Protein AF-A0AAN9B2D5-F1 (afdb_monomer)

pLDDT: mean 83.14, std 10.03, range [41.44, 96.25]

Solvent-accessible surface area (backbone atoms only — not comparable to full-atom values): 6469 Å² total; per-residue (Å²): 134,84,83,66,82,58,51,88,49,35,77,78,39,75,44,64,46,58,58,95,97,46,78,48,76,37,60,91,73,84,62,96,86,62,86,89,63,66,82,89,83,78,78,87,87,61,87,63,51,71,63,74,67,45,79,48,75,50,60,42,90,91,47,67,88,53,59,50,75,50,69,51,70,74,89,80,35,52,61,45,79,79,40,65,86,44,95,85,44,80,80,84,127

Structure (mmCIF, N/CA/C/O backbone):
data_AF-A0AAN9B2D5-F1
#
_entry.id   AF-A0AAN9B2D5-F1
#
loop_
_atom_site.group_PDB
_atom_site.id
_atom_site.type_symbol
_atom_site.label_atom_id
_atom_site.label_alt_id
_atom_site.label_comp_id
_atom_site.label_asym_id
_atom_site.label_entity_id
_atom_site.label_seq_id
_atom_site.pdbx_PDB_ins_code
_atom_site.Cartn_x
_atom_site.Cartn_y
_atom_site.Cartn_z
_atom_site.occupancy
_atom_site.B_iso_or_equiv
_atom_site.auth_seq_id
_atom_site.auth_comp_id
_atom_site.auth_asym_id
_atom_site.auth_atom_id
_atom_site.pdbx_PDB_model_num
ATOM 1 N N . MET A 1 1 ? 18.833 4.983 2.472 1.00 50.47 1 MET A N 1
ATOM 2 C CA . MET A 1 1 ? 17.694 5.512 3.256 1.00 50.47 1 MET A CA 1
ATOM 3 C C . MET A 1 1 ? 16.545 4.523 3.194 1.00 50.47 1 MET A C 1
ATOM 5 O O . MET A 1 1 ? 16.214 4.084 2.098 1.00 50.47 1 MET A O 1
ATOM 9 N N . LYS A 1 2 ? 15.973 4.160 4.346 1.00 66.75 2 LYS A N 1
ATOM 10 C CA . LYS A 1 2 ? 14.732 3.378 4.445 1.00 66.75 2 LYS A CA 1
ATOM 11 C C . LYS A 1 2 ? 13.567 4.341 4.178 1.00 66.75 2 LYS A C 1
ATOM 13 O O . LYS A 1 2 ? 13.516 5.395 4.807 1.00 66.75 2 LYS A O 1
ATOM 18 N N . TRP A 1 3 ? 12.725 4.055 3.185 1.00 75.06 3 TRP A N 1
ATOM 19 C CA . TRP A 1 3 ? 11.558 4.891 2.884 1.00 75.06 3 TRP A CA 1
ATOM 20 C C . TRP A 1 3 ? 10.520 4.703 3.993 1.00 75.06 3 TRP A C 1
ATOM 22 O O . TRP A 1 3 ? 10.204 3.569 4.345 1.00 75.06 3 TRP A O 1
ATOM 32 N N . CYS A 1 4 ? 10.044 5.809 4.558 1.00 81.50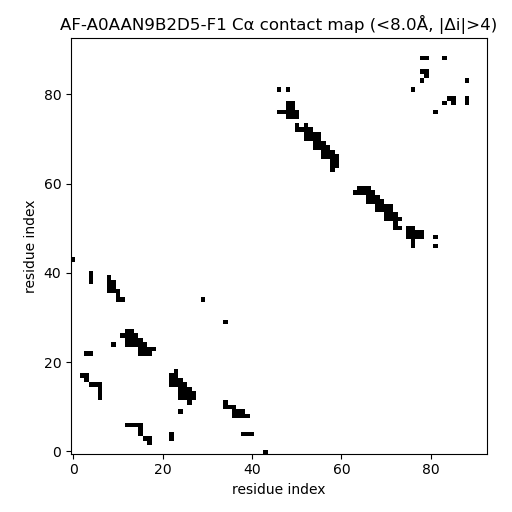 4 CYS A N 1
ATOM 33 C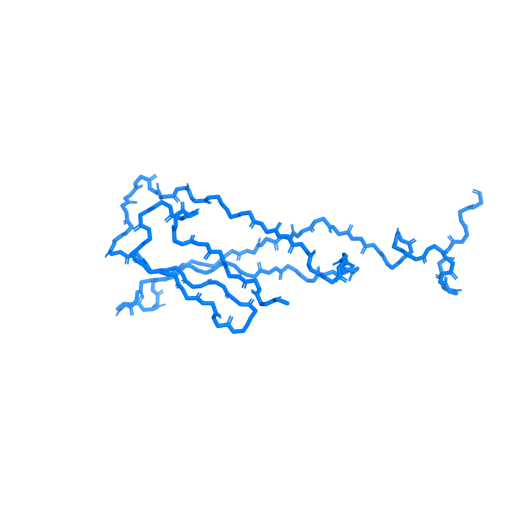 CA . CYS A 1 4 ? 8.949 5.825 5.515 1.00 81.50 4 CYS A CA 1
ATOM 34 C C . CYS A 1 4 ? 8.174 7.136 5.336 1.00 81.50 4 CYS A C 1
ATOM 36 O O . CYS A 1 4 ? 8.764 8.207 5.526 1.00 81.50 4 CYS A O 1
ATOM 38 N N . PRO A 1 5 ? 6.914 7.080 4.888 1.00 80.06 5 PRO A N 1
ATOM 39 C CA . PRO A 1 5 ? 6.105 8.272 4.682 1.00 80.06 5 PRO A CA 1
ATOM 40 C C . PRO A 1 5 ? 5.716 8.902 6.028 1.00 80.06 5 PRO A C 1
ATOM 42 O O . PRO A 1 5 ? 5.690 8.235 7.065 1.00 80.06 5 PRO A O 1
ATOM 45 N N . LYS A 1 6 ? 5.486 10.216 6.042 1.00 82.06 6 LYS A N 1
ATOM 46 C CA . LYS A 1 6 ? 5.175 10.944 7.277 1.00 82.06 6 LYS A CA 1
ATOM 47 C C . LYS A 1 6 ? 3.695 10.784 7.595 1.00 82.06 6 LYS A C 1
ATOM 49 O O . LYS A 1 6 ? 2.877 10.764 6.689 1.00 82.06 6 LYS A O 1
ATOM 54 N N . LYS A 1 7 ? 3.326 10.795 8.880 1.00 83.56 7 LYS A N 1
ATOM 55 C CA . LYS A 1 7 ? 1.912 10.834 9.309 1.00 83.56 7 LYS A CA 1
ATOM 56 C C . LYS A 1 7 ? 1.110 11.942 8.611 1.00 83.56 7 LYS A C 1
ATOM 58 O O . LYS A 1 7 ? -0.024 11.709 8.226 1.00 83.56 7 LYS A O 1
ATOM 63 N N . SER A 1 8 ? 1.714 13.115 8.403 1.00 81.50 8 SER A N 1
ATOM 64 C CA . SER A 1 8 ? 1.083 14.243 7.700 1.00 81.50 8 SER A CA 1
ATOM 65 C C . SER A 1 8 ? 0.684 13.944 6.251 1.00 81.50 8 SER A C 1
ATOM 67 O O . SER A 1 8 ? -0.052 14.727 5.664 1.00 81.50 8 SER A O 1
ATOM 69 N N . ASP A 1 9 ? 1.198 12.861 5.666 1.00 79.94 9 ASP A N 1
ATOM 70 C CA . ASP A 1 9 ? 0.864 12.432 4.309 1.00 79.94 9 ASP A CA 1
ATOM 71 C C . ASP A 1 9 ? -0.435 11.588 4.271 1.00 79.94 9 ASP A C 1
ATOM 73 O O . ASP A 1 9 ? -0.921 11.281 3.185 1.00 79.94 9 ASP A O 1
ATOM 77 N N . PHE A 1 10 ? -1.003 11.221 5.431 1.00 78.94 10 PHE A N 1
ATOM 78 C CA . PHE A 1 10 ? -2.115 10.265 5.565 1.00 78.94 10 PHE A CA 1
ATOM 79 C C . PHE A 1 10 ? -3.267 10.787 6.425 1.00 78.94 10 PHE A C 1
ATOM 81 O O . PHE A 1 10 ? -3.590 10.169 7.438 1.00 78.94 10 PHE A O 1
ATOM 88 N N . GLY A 1 11 ? -3.850 11.925 6.039 1.00 78.62 11 GLY A N 1
ATOM 89 C CA . GLY A 1 11 ? -5.100 12.443 6.612 1.00 78.62 11 GLY A CA 1
ATOM 90 C C . GLY A 1 11 ? -5.217 12.242 8.127 1.00 78.62 11 GLY A C 1
ATOM 91 O O . GLY A 1 11 ? -4.409 12.768 8.901 1.00 78.62 11 GLY A O 1
ATOM 92 N N . ASP A 1 12 ? -6.188 11.414 8.514 1.00 84.12 12 ASP A N 1
ATOM 93 C CA . ASP A 1 12 ? -6.569 11.148 9.904 1.00 84.12 12 ASP A CA 1
ATOM 94 C C . ASP A 1 12 ? -5.841 9.959 10.556 1.00 84.12 12 ASP A C 1
ATOM 96 O O . ASP A 1 12 ? -6.179 9.544 11.669 1.00 84.12 12 ASP A O 1
ATOM 100 N N . ALA A 1 13 ? -4.801 9.410 9.921 1.00 88.12 13 ALA A N 1
ATOM 101 C CA . ALA A 1 13 ? -4.029 8.313 10.494 1.00 88.12 13 ALA A CA 1
ATOM 102 C C . ALA A 1 13 ? -3.460 8.711 11.869 1.00 88.12 13 ALA A C 1
ATOM 104 O O . ALA A 1 13 ? -2.636 9.619 12.017 1.00 88.12 13 ALA A O 1
ATOM 105 N N . ALA A 1 14 ? -3.848 7.985 12.914 1.00 89.31 14 ALA A N 1
ATOM 106 C CA . ALA A 1 14 ? -3.373 8.194 14.274 1.00 89.31 14 ALA A CA 1
ATOM 107 C C . ALA A 1 14 ? -1.862 7.938 14.379 1.00 89.31 14 ALA A C 1
ATOM 109 O O . ALA A 1 14 ? -1.149 8.712 15.031 1.00 89.31 14 ALA A O 1
ATOM 110 N N . ARG A 1 15 ? -1.368 6.899 13.695 1.00 91.44 15 ARG A N 1
ATOM 111 C CA . ARG A 1 15 ? 0.038 6.474 13.702 1.00 91.44 15 ARG A CA 1
ATOM 112 C C . ARG A 1 15 ? 0.436 5.877 12.353 1.00 91.44 15 ARG A C 1
ATOM 114 O O . ARG A 1 15 ? -0.378 5.254 11.682 1.00 91.44 15 ARG A O 1
ATOM 121 N N . VAL A 1 16 ? 1.713 6.027 12.005 1.00 90.56 16 VAL A N 1
ATOM 122 C CA . VAL A 1 16 ? 2.338 5.383 10.845 1.00 90.56 16 VAL A CA 1
ATOM 123 C C . VAL A 1 16 ? 3.565 4.617 11.314 1.00 90.56 16 VAL A C 1
ATOM 125 O O . VAL A 1 16 ? 4.405 5.171 12.024 1.00 90.56 16 VAL A O 1
ATOM 128 N N . GLU A 1 17 ? 3.670 3.357 10.912 1.00 92.25 17 GLU A N 1
ATOM 129 C CA . GLU A 1 17 ? 4.845 2.521 11.138 1.00 92.25 17 GLU A CA 1
ATOM 130 C C . GLU A 1 17 ? 5.388 1.997 9.814 1.00 92.25 17 GLU A C 1
ATOM 132 O O . GLU A 1 17 ? 4.644 1.760 8.867 1.00 92.25 17 GLU A O 1
ATOM 137 N N . CYS A 1 18 ? 6.705 1.813 9.745 1.00 90.06 18 CYS A N 1
ATOM 138 C CA . CYS A 1 18 ? 7.377 1.368 8.527 1.00 90.06 18 CYS A CA 1
ATOM 139 C C . CYS A 1 18 ? 8.266 0.149 8.802 1.00 90.06 18 CYS A C 1
ATOM 141 O O . CYS A 1 18 ? 9.507 0.260 8.792 1.00 90.06 18 CYS A O 1
ATOM 143 N N . PRO A 1 19 ? 7.656 -1.017 9.095 1.00 88.31 19 PRO A N 1
ATOM 144 C CA . PRO A 1 19 ? 8.387 -2.274 9.090 1.00 88.31 19 PRO A CA 1
ATOM 145 C C . PRO A 1 19 ? 8.990 -2.519 7.698 1.00 88.31 19 PRO A C 1
ATOM 147 O O . PRO A 1 19 ? 8.650 -1.859 6.717 1.00 88.31 19 PRO A O 1
ATOM 150 N N . GLU A 1 20 ? 9.998 -3.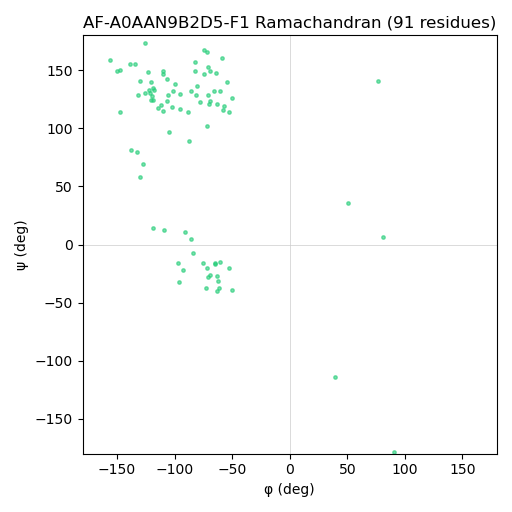384 7.610 1.00 83.06 20 GLU A N 1
ATOM 151 C CA . GLU A 1 20 ? 10.801 -3.525 6.390 1.00 83.06 20 GLU A CA 1
ATOM 152 C C . GLU A 1 20 ? 9.957 -3.770 5.130 1.00 83.06 20 GLU A C 1
ATOM 154 O O . GLU A 1 20 ? 9.317 -4.803 4.980 1.00 83.06 20 GLU A O 1
ATOM 159 N N . GLY A 1 21 ? 9.982 -2.797 4.212 1.00 79.69 21 GLY A N 1
ATOM 160 C CA . GLY A 1 21 ? 9.289 -2.879 2.925 1.00 79.69 21 GLY A CA 1
ATOM 161 C C . GLY A 1 21 ? 7.794 -2.557 2.963 1.00 79.69 21 GLY A C 1
ATOM 162 O O . GLY A 1 21 ? 7.140 -2.710 1.936 1.00 79.69 21 GLY A O 1
ATOM 163 N N . GLN A 1 22 ? 7.252 -2.103 4.095 1.00 87.69 22 GLN A N 1
ATOM 164 C CA . GLN A 1 22 ? 5.823 -1.834 4.264 1.00 87.69 22 GLN A CA 1
ATOM 165 C C . GLN A 1 22 ? 5.585 -0.485 4.949 1.00 87.69 22 GLN A C 1
ATOM 167 O O . GLN A 1 22 ? 6.438 0.016 5.681 1.00 87.69 22 GLN A O 1
ATOM 172 N N . ALA A 1 23 ? 4.408 0.090 4.716 1.00 88.62 23 ALA A N 1
ATOM 173 C CA . ALA A 1 23 ? 3.867 1.190 5.502 1.00 88.62 23 ALA A CA 1
ATOM 174 C C . ALA A 1 23 ? 2.552 0.714 6.131 1.00 88.62 23 ALA A C 1
ATOM 176 O O . ALA A 1 23 ? 1.669 0.241 5.419 1.00 88.62 23 ALA A O 1
ATOM 177 N N . VAL A 1 24 ? 2.446 0.812 7.453 1.00 91.88 24 VAL A N 1
ATOM 178 C CA . VAL A 1 24 ? 1.276 0.414 8.238 1.00 91.88 24 VAL A CA 1
ATOM 179 C C . VAL A 1 24 ? 0.649 1.673 8.817 1.00 91.88 24 VAL A C 1
ATOM 181 O O . VAL A 1 24 ? 1.301 2.419 9.551 1.00 91.88 24 VAL A O 1
ATOM 184 N N . LEU A 1 25 ? -0.608 1.915 8.459 1.00 91.00 25 LEU A N 1
ATOM 185 C CA . LEU A 1 25 ? -1.384 3.075 8.882 1.00 91.00 25 LEU A CA 1
ATOM 186 C C . LEU A 1 25 ? -2.399 2.631 9.930 1.00 91.00 25 LEU A C 1
ATOM 188 O O . LEU A 1 25 ? -3.140 1.677 9.710 1.00 91.00 25 LEU A O 1
ATOM 192 N N . TYR A 1 26 ? -2.427 3.322 11.063 1.00 91.88 26 TYR A N 1
ATOM 193 C CA . TYR A 1 26 ? -3.383 3.063 12.131 1.00 91.88 26 TYR A CA 1
ATOM 194 C C . TYR A 1 26 ? -4.420 4.173 12.144 1.00 91.88 26 TYR A C 1
ATOM 196 O O . TYR A 1 26 ? -4.060 5.336 12.321 1.00 91.88 26 TYR A O 1
ATOM 204 N N . TYR A 1 27 ? -5.687 3.803 12.023 1.00 90.25 27 TYR A N 1
ATOM 205 C CA . TYR A 1 27 ? -6.832 4.702 12.128 1.00 90.25 27 TYR A CA 1
ATOM 206 C C . TYR A 1 27 ? -7.599 4.394 13.415 1.00 90.25 27 TYR A C 1
ATOM 208 O O . TYR A 1 27 ? -7.624 3.246 13.857 1.00 90.25 27 TYR A O 1
ATOM 216 N N . SER A 1 28 ? -8.191 5.412 14.044 1.00 89.31 28 SER A N 1
ATOM 217 C CA . SER A 1 28 ? -9.076 5.204 15.201 1.00 89.31 28 SER A CA 1
ATOM 218 C C . SER A 1 28 ? -10.416 4.597 14.789 1.00 89.31 28 SER A C 1
ATOM 220 O O . SER A 1 28 ? -10.961 3.767 15.509 1.00 89.31 28 SER A O 1
ATOM 222 N N . SER A 1 29 ? -10.924 5.018 13.634 1.00 85.94 29 SER A N 1
ATOM 223 C CA . SER A 1 29 ? -12.128 4.522 12.974 1.00 85.94 29 SER A CA 1
ATOM 224 C C . SER A 1 29 ? -12.027 4.827 11.480 1.00 85.94 29 SER A C 1
ATOM 226 O O . SER A 1 29 ? -11.255 5.700 11.076 1.00 85.94 29 SER A O 1
ATOM 228 N N . LEU A 1 30 ? -12.787 4.096 10.667 1.00 82.75 30 LEU A N 1
ATOM 229 C CA . LEU A 1 30 ? -13.011 4.413 9.261 1.00 82.75 30 LEU A CA 1
ATOM 230 C C . LEU A 1 30 ? -14.493 4.745 9.101 1.00 82.75 30 LEU A C 1
ATOM 232 O O . LEU A 1 30 ? -15.348 3.900 9.369 1.00 82.75 30 LEU A O 1
ATOM 236 N N . ASP A 1 31 ? -14.789 5.976 8.702 1.00 75.31 31 ASP A N 1
ATOM 237 C CA . ASP A 1 31 ? -16.164 6.430 8.515 1.00 75.31 31 ASP A CA 1
ATOM 238 C C . ASP A 1 31 ? -16.687 5.991 7.137 1.00 75.31 31 ASP A C 1
ATOM 240 O O . ASP A 1 31 ? -15.919 5.756 6.199 1.00 75.31 31 ASP A O 1
ATOM 244 N N . SER A 1 32 ? -18.011 5.894 6.983 1.00 69.88 32 SER A N 1
ATOM 245 C CA . SER A 1 32 ? -18.650 5.380 5.758 1.00 69.88 32 SER A CA 1
ATOM 246 C C . SER A 1 32 ? -18.420 6.238 4.509 1.00 69.88 32 SER A C 1
ATOM 248 O O . SER A 1 32 ? -18.662 5.767 3.400 1.00 69.88 32 SER A O 1
ATOM 250 N N . GLU A 1 33 ? -17.984 7.489 4.672 1.00 71.75 33 GLU A N 1
ATOM 251 C CA . GLU A 1 33 ? -17.641 8.382 3.555 1.00 71.75 33 GLU A CA 1
ATOM 252 C C . GLU A 1 33 ? -16.290 8.025 2.909 1.00 71.75 33 GLU A C 1
ATOM 254 O O . GLU A 1 33 ? -16.045 8.396 1.760 1.00 71.75 33 GLU A O 1
ATOM 259 N N . GLY A 1 34 ? -15.465 7.226 3.599 1.00 66.12 34 GLY A N 1
ATOM 260 C CA . GLY A 1 34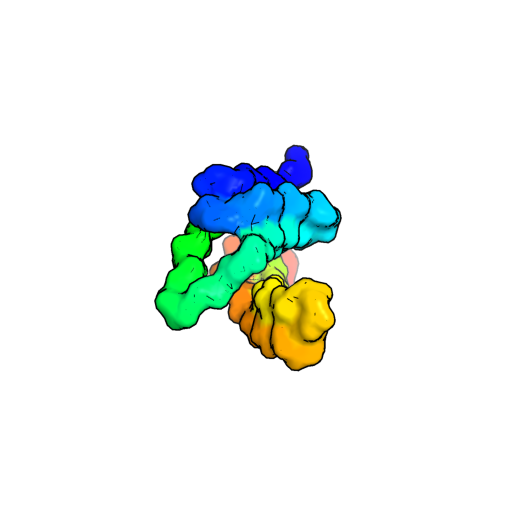 ? -14.143 6.800 3.151 1.00 66.12 34 GLY A CA 1
ATOM 261 C C . GLY A 1 34 ? -13.078 7.891 3.301 1.00 66.12 34 GLY A C 1
ATOM 262 O O . GLY A 1 34 ? -13.317 9.063 3.028 1.00 66.12 34 GLY A O 1
ATOM 263 N N . ASP A 1 35 ? -11.868 7.498 3.707 1.00 74.06 35 ASP A N 1
ATOM 264 C CA . ASP A 1 35 ? -10.702 8.389 3.710 1.00 74.06 35 ASP A CA 1
ATOM 265 C C . ASP A 1 35 ? -9.887 8.197 2.421 1.00 74.06 35 ASP A C 1
ATOM 267 O O . ASP A 1 35 ? -9.537 7.078 2.033 1.00 74.06 35 ASP A O 1
ATOM 271 N N . CYS A 1 36 ? -9.573 9.305 1.751 1.00 79.44 36 CYS A N 1
ATOM 272 C CA . CYS A 1 36 ? -8.728 9.330 0.564 1.00 79.44 36 CYS A CA 1
ATOM 273 C C . CYS A 1 36 ? -7.347 9.883 0.920 1.00 79.44 36 CYS A C 1
ATOM 275 O O . CYS A 1 36 ? -7.115 11.090 0.895 1.00 79.44 36 CYS A O 1
ATOM 277 N N . SER A 1 37 ? -6.392 8.989 1.168 1.00 76.50 37 SER A N 1
ATOM 278 C CA . SER A 1 37 ? -4.997 9.361 1.417 1.00 76.50 37 SER A CA 1
ATOM 279 C C . SER A 1 37 ? -4.124 9.191 0.167 1.00 76.50 37 SER A C 1
ATOM 281 O O . SER A 1 37 ? -4.218 8.193 -0.550 1.00 76.50 37 SER A O 1
ATOM 283 N N . VAL A 1 38 ? -3.232 10.156 -0.096 1.00 78.75 38 VAL A N 1
ATOM 284 C CA . VAL A 1 38 ? -2.316 10.123 -1.251 1.00 78.75 38 VAL A CA 1
ATOM 285 C C . VAL A 1 38 ? -0.880 9.899 -0.795 1.00 78.75 38 VAL A C 1
ATOM 287 O O . VAL A 1 38 ? -0.249 10.772 -0.203 1.00 78.75 38 VAL A O 1
ATOM 290 N N . VAL A 1 39 ? -0.316 8.754 -1.176 1.00 76.69 39 VAL A N 1
ATOM 291 C CA . VAL A 1 39 ? 1.054 8.379 -0.812 1.00 76.69 39 VAL A CA 1
ATOM 292 C C . VAL A 1 39 ? 2.030 8.761 -1.914 1.00 76.69 39 VAL A C 1
ATOM 294 O O . VAL A 1 39 ? 1.994 8.216 -3.017 1.00 76.69 39 VAL A O 1
ATOM 297 N N . LYS A 1 40 ? 2.967 9.663 -1.611 1.00 76.38 40 LYS A N 1
ATOM 298 C CA . LYS A 1 40 ? 4.070 9.983 -2.526 1.00 76.38 40 LYS A CA 1
ATOM 299 C C . LYS A 1 40 ? 5.247 9.044 -2.276 1.00 76.38 40 LYS A C 1
ATOM 301 O O . LYS A 1 40 ? 5.900 9.095 -1.233 1.00 76.38 40 LYS A O 1
ATOM 306 N N . MET A 1 41 ? 5.548 8.201 -3.259 1.00 77.06 41 MET A N 1
ATOM 307 C CA . MET A 1 41 ? 6.684 7.278 -3.220 1.00 77.06 41 MET A CA 1
ATOM 308 C C . MET A 1 41 ? 7.804 7.757 -4.144 1.00 77.06 41 MET A C 1
ATOM 310 O O . MET A 1 41 ? 7.550 8.254 -5.240 1.00 77.06 41 MET A O 1
ATOM 314 N N . LYS A 1 42 ? 9.060 7.575 -3.719 1.00 76.50 42 LYS A N 1
ATOM 315 C CA . LYS A 1 42 ? 10.240 7.771 -4.571 1.00 76.50 42 LYS A CA 1
ATOM 316 C C . LYS A 1 42 ? 11.014 6.464 -4.664 1.00 76.50 42 LYS A C 1
ATOM 318 O O . LYS A 1 42 ? 11.367 5.882 -3.639 1.00 76.50 42 LYS A O 1
ATOM 323 N N . MET A 1 43 ? 11.311 6.029 -5.885 1.00 74.56 43 MET A N 1
ATOM 324 C CA . MET A 1 43 ? 12.161 4.860 -6.110 1.00 74.56 43 MET A CA 1
ATOM 325 C C . MET A 1 43 ? 13.605 5.202 -5.729 1.00 74.56 43 MET A C 1
ATOM 327 O O . MET A 1 43 ? 14.185 6.152 -6.252 1.00 74.56 43 MET A O 1
ATOM 331 N N . SER A 1 44 ? 14.177 4.457 -4.783 1.00 70.75 44 SER A N 1
ATOM 332 C CA . SER A 1 44 ? 15.516 4.730 -4.239 1.00 70.75 44 SER A CA 1
ATOM 333 C C . SER A 1 44 ? 16.641 3.978 -4.951 1.00 70.75 44 SER A C 1
ATOM 335 O O . SER A 1 44 ? 17.787 4.408 -4.873 1.00 70.75 44 SER A O 1
ATOM 337 N N . ARG A 1 45 ? 16.328 2.868 -5.632 1.00 71.12 45 ARG A N 1
ATOM 338 C CA . ARG A 1 45 ? 17.298 1.985 -6.309 1.00 71.12 45 ARG A CA 1
ATOM 339 C C . ARG A 1 45 ? 17.082 1.878 -7.825 1.00 71.12 45 ARG A C 1
ATOM 341 O O . ARG A 1 45 ? 17.651 0.996 -8.449 1.00 71.12 45 ARG A O 1
ATOM 348 N N . GLY A 1 46 ? 16.278 2.772 -8.402 1.00 74.62 46 GLY A N 1
ATOM 349 C CA . GLY A 1 46 ? 15.869 2.704 -9.806 1.00 74.62 46 GLY A CA 1
ATOM 350 C C . GLY A 1 46 ? 14.577 1.914 -10.017 1.00 74.62 46 GLY A C 1
ATOM 351 O O . GLY A 1 46 ? 13.930 1.483 -9.059 1.00 74.62 46 GLY A O 1
ATOM 352 N N . VAL A 1 47 ? 14.184 1.791 -11.281 1.00 80.00 47 VAL A N 1
ATOM 353 C CA . VAL A 1 47 ? 12.987 1.065 -11.714 1.00 80.00 47 VAL A CA 1
ATOM 354 C C . VAL A 1 47 ? 13.302 -0.429 -11.763 1.00 80.00 47 VAL A C 1
ATOM 356 O O . VAL A 1 47 ? 14.362 -0.822 -12.239 1.00 80.00 47 VAL A O 1
ATOM 359 N N . VAL A 1 48 ? 12.391 -1.267 -11.267 1.00 84.25 48 VAL A N 1
ATOM 360 C CA . VAL A 1 48 ? 12.540 -2.728 -11.299 1.00 84.25 48 VAL A CA 1
ATOM 361 C C . VAL A 1 48 ? 11.668 -3.291 -12.417 1.00 84.25 48 VAL A C 1
ATOM 363 O O . VAL A 1 48 ? 10.444 -3.145 -12.385 1.00 84.25 48 VAL A O 1
ATOM 366 N N . ALA A 1 49 ? 12.295 -3.942 -13.399 1.00 85.94 49 ALA A N 1
ATOM 367 C CA . ALA A 1 49 ? 11.587 -4.607 -14.488 1.00 85.94 49 ALA A CA 1
ATOM 368 C C . ALA A 1 49 ? 10.713 -5.764 -13.978 1.00 85.94 49 ALA A C 1
ATOM 370 O O . ALA A 1 49 ? 11.067 -6.451 -13.018 1.00 85.94 49 ALA A O 1
ATOM 371 N N . LYS A 1 50 ? 9.580 -6.001 -14.654 1.00 84.81 50 LYS A N 1
ATOM 372 C CA . LYS A 1 50 ? 8.629 -7.096 -14.377 1.00 84.81 50 LYS A CA 1
ATOM 373 C C . LYS A 1 50 ? 8.207 -7.185 -12.900 1.00 84.81 50 LYS A C 1
ATOM 375 O O . LYS A 1 50 ? 8.050 -8.278 -12.349 1.00 84.81 50 LYS A O 1
ATOM 380 N N . SER A 1 51 ? 8.067 -6.035 -12.238 1.00 88.31 51 SER A N 1
ATOM 381 C CA . SER A 1 51 ? 7.664 -5.979 -10.833 1.00 88.31 51 SER A CA 1
ATOM 382 C C . SER A 1 51 ? 6.277 -6.599 -10.638 1.00 88.31 51 SER A C 1
ATOM 384 O O . SER A 1 51 ? 5.336 -6.300 -11.373 1.00 88.31 51 SER A O 1
ATOM 386 N N . LYS A 1 52 ? 6.139 -7.482 -9.645 1.00 90.00 52 LYS A N 1
ATOM 387 C CA . LYS A 1 52 ? 4.836 -8.066 -9.309 1.00 90.00 52 LYS A CA 1
ATOM 388 C C . LYS A 1 52 ? 3.916 -6.996 -8.698 1.00 90.00 52 LYS A C 1
ATOM 390 O O . LYS A 1 52 ? 4.429 -6.101 -8.025 1.00 90.00 52 LYS A O 1
ATOM 395 N N . PRO A 1 53 ? 2.587 -7.100 -8.883 1.00 92.56 53 PRO A N 1
ATOM 396 C CA . PRO A 1 53 ? 1.633 -6.252 -8.177 1.00 92.56 53 PRO A CA 1
ATOM 397 C C . PRO A 1 53 ? 1.838 -6.323 -6.658 1.00 92.56 53 PRO A C 1
ATOM 399 O O . PRO A 1 53 ? 2.081 -7.402 -6.111 1.00 92.56 53 PRO A O 1
ATOM 402 N N . THR A 1 54 ? 1.716 -5.183 -5.983 1.00 91.00 54 THR A N 1
ATOM 403 C CA . THR A 1 54 ? 1.873 -5.067 -4.528 1.00 91.00 54 THR A CA 1
ATOM 404 C C . THR A 1 54 ? 0.495 -4.997 -3.869 1.00 91.00 54 THR A C 1
ATOM 406 O O . THR A 1 54 ? -0.347 -4.216 -4.322 1.00 91.00 54 THR A O 1
ATOM 409 N N . PRO A 1 55 ? 0.233 -5.778 -2.806 1.00 94.44 55 PRO A N 1
ATOM 410 C CA . PRO A 1 55 ? -1.046 -5.740 -2.110 1.00 94.44 55 PRO A CA 1
ATOM 411 C C . PRO A 1 55 ? -1.192 -4.486 -1.235 1.00 94.44 55 PRO A C 1
ATOM 413 O O . PRO A 1 55 ? -0.232 -4.012 -0.630 1.00 94.44 55 PRO A O 1
ATOM 416 N N . VAL A 1 56 ? -2.424 -3.998 -1.127 1.00 92.88 56 VAL A N 1
ATOM 417 C CA . VAL A 1 56 ? -2.897 -3.032 -0.132 1.00 92.88 56 VAL A CA 1
ATOM 418 C C . VAL A 1 56 ? -4.015 -3.714 0.632 1.00 92.88 56 VAL A C 1
ATOM 420 O O . VAL A 1 56 ? -4.978 -4.180 0.024 1.00 92.88 56 VAL A O 1
ATOM 423 N N . ARG A 1 57 ? -3.878 -3.780 1.954 1.00 94.06 57 ARG A N 1
ATOM 424 C CA . ARG A 1 57 ? -4.831 -4.445 2.839 1.00 94.06 57 ARG A CA 1
ATOM 425 C C . ARG A 1 57 ? -5.347 -3.456 3.873 1.00 94.06 57 ARG A C 1
ATOM 427 O O . ARG A 1 57 ? -4.553 -2.762 4.504 1.00 94.06 57 ARG A O 1
ATOM 434 N N . VAL A 1 58 ? -6.661 -3.439 4.049 1.00 92.44 58 VAL A N 1
ATOM 435 C CA . VAL A 1 58 ? -7.368 -2.753 5.132 1.00 92.44 58 VAL A CA 1
ATOM 436 C C . VAL A 1 58 ? -8.108 -3.827 5.915 1.00 92.44 58 VAL A C 1
ATOM 438 O O . VAL A 1 58 ? -8.691 -4.722 5.313 1.00 92.44 58 VAL A O 1
ATOM 441 N N . TYR A 1 59 ? -8.037 -3.786 7.239 1.00 93.56 59 TYR A N 1
ATOM 442 C CA . TYR A 1 59 ? -8.695 -4.769 8.093 1.00 93.56 59 TYR A CA 1
ATOM 443 C C . TYR A 1 59 ? -9.072 -4.137 9.430 1.00 93.56 59 TYR A C 1
ATOM 445 O O . TYR A 1 59 ? -8.370 -3.235 9.902 1.00 93.56 59 TYR A O 1
ATOM 453 N N . ASP A 1 60 ? -10.153 -4.618 10.042 1.00 93.12 60 ASP A N 1
ATOM 454 C CA . ASP A 1 60 ? -10.482 -4.264 11.420 1.00 93.12 60 ASP A CA 1
ATOM 455 C C . ASP A 1 60 ? -9.458 -4.915 12.363 1.00 93.12 60 ASP A C 1
ATOM 457 O O . ASP A 1 60 ? -9.235 -6.128 12.365 1.00 93.12 60 ASP A O 1
ATOM 461 N N . TYR A 1 61 ? -8.802 -4.087 13.174 1.00 93.50 61 TYR A N 1
ATOM 462 C CA . TYR A 1 61 ? -7.762 -4.532 14.094 1.00 93.50 61 TYR A CA 1
ATOM 463 C C . TYR A 1 61 ? -8.274 -5.517 15.161 1.00 93.50 61 TYR A C 1
ATOM 465 O O . TYR A 1 61 ? -7.522 -6.385 15.606 1.00 93.50 61 TYR A O 1
ATOM 473 N N . TYR A 1 62 ? -9.534 -5.386 15.579 1.00 94.75 62 TYR A N 1
ATOM 474 C CA . TYR A 1 62 ? -10.170 -6.228 16.592 1.00 94.75 62 TYR A CA 1
ATOM 475 C C . TYR A 1 62 ? -10.997 -7.370 15.990 1.00 94.75 62 TYR A C 1
ATOM 477 O O . TYR A 1 62 ? -11.288 -8.332 16.703 1.00 94.75 62 TYR A O 1
ATOM 485 N N . ASN A 1 63 ? -11.331 -7.301 14.698 1.00 94.75 63 ASN A N 1
ATOM 486 C CA . ASN A 1 63 ? -11.998 -8.369 13.954 1.00 94.75 63 ASN A CA 1
ATOM 487 C C . ASN A 1 63 ? -11.311 -8.633 12.594 1.00 94.75 63 ASN A C 1
ATOM 489 O O . ASN A 1 63 ? -11.809 -8.191 11.562 1.00 94.75 63 ASN A O 1
ATOM 493 N N . PRO A 1 64 ? -10.183 -9.368 12.558 1.00 91.19 64 PRO A N 1
ATOM 494 C CA . PRO A 1 64 ?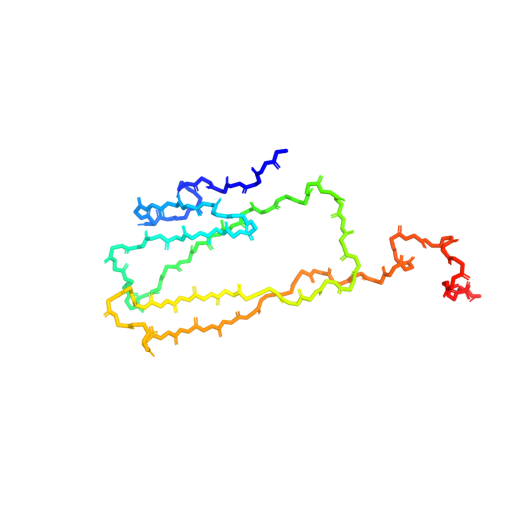 -9.360 -9.512 11.351 1.00 91.19 64 PRO A CA 1
ATOM 495 C C . PRO A 1 64 ? -10.028 -10.233 10.173 1.00 91.19 64 PRO A C 1
ATOM 497 O O . PRO A 1 64 ? -9.502 -10.160 9.065 1.00 91.19 64 PRO A O 1
ATOM 500 N N . ASP A 1 65 ? -11.138 -10.938 10.413 1.00 95.12 65 ASP A N 1
ATOM 501 C CA . ASP A 1 65 ? -11.939 -11.575 9.362 1.00 95.12 65 ASP A CA 1
ATOM 502 C C . ASP A 1 65 ? -12.715 -10.537 8.527 1.00 95.12 65 ASP A C 1
ATOM 504 O O . ASP A 1 65 ? -13.116 -10.827 7.398 1.00 95.12 65 ASP A O 1
ATOM 508 N N . ASP A 1 66 ? -12.910 -9.326 9.062 1.00 93.25 66 ASP A N 1
ATOM 509 C CA . ASP A 1 66 ? -13.417 -8.172 8.324 1.00 93.25 66 ASP A CA 1
ATOM 510 C C . ASP A 1 66 ? -12.245 -7.430 7.672 1.00 93.25 66 ASP A C 1
ATOM 512 O O . ASP A 1 66 ? -11.594 -6.553 8.256 1.00 93.25 66 ASP A O 1
ATOM 516 N N . GLU A 1 67 ? -11.919 -7.856 6.454 1.00 94.75 67 GLU A N 1
ATOM 517 C CA . GLU A 1 67 ? -10.820 -7.301 5.683 1.00 94.75 67 GLU A CA 1
ATOM 518 C C . GLU A 1 67 ? -11.149 -7.106 4.207 1.00 94.75 67 GLU A C 1
ATOM 520 O O . GLU A 1 67 ? -11.964 -7.797 3.595 1.00 94.75 67 GLU A O 1
ATOM 525 N N . TYR A 1 68 ? -10.416 -6.177 3.605 1.00 93.75 68 TYR A N 1
ATOM 526 C CA . TYR A 1 68 ? -10.393 -5.964 2.174 1.00 93.75 68 TYR A CA 1
ATOM 527 C C . TYR A 1 68 ? -8.951 -5.864 1.686 1.00 93.75 68 TYR A C 1
ATOM 529 O O . TYR A 1 68 ? -8.149 -5.074 2.191 1.00 93.75 68 TYR A O 1
ATOM 537 N N . THR A 1 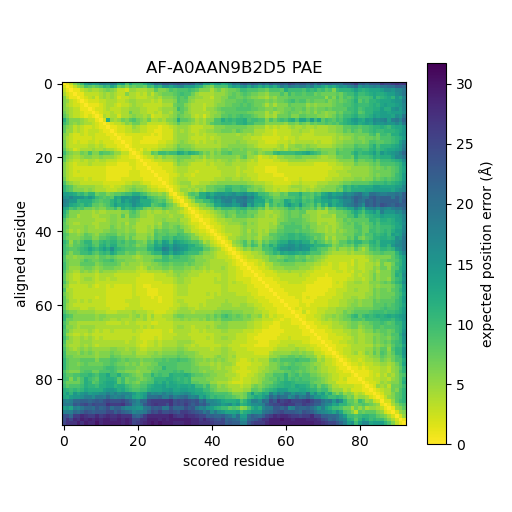69 ? -8.625 -6.651 0.662 1.00 96.25 69 THR A N 1
ATOM 538 C CA . THR A 1 69 ? -7.320 -6.612 0.000 1.00 96.25 69 THR A CA 1
ATOM 539 C C . THR A 1 69 ? -7.500 -6.298 -1.476 1.00 96.25 69 THR A C 1
ATOM 541 O O . THR A 1 69 ? -8.265 -6.950 -2.182 1.00 96.25 69 THR A O 1
ATOM 544 N N . THR A 1 70 ? -6.739 -5.325 -1.960 1.00 95.75 70 THR A N 1
ATOM 545 C CA . THR A 1 70 ? -6.577 -5.030 -3.385 1.00 95.75 70 THR A CA 1
ATOM 546 C C . THR A 1 70 ? -5.094 -5.023 -3.738 1.00 95.75 70 THR A C 1
ATOM 548 O O . THR A 1 70 ? -4.238 -5.133 -2.866 1.00 95.75 70 THR A O 1
ATOM 551 N N . SER A 1 71 ? -4.755 -4.908 -5.016 1.00 95.06 71 SER A N 1
ATOM 552 C CA . SER A 1 71 ? -3.366 -4.809 -5.462 1.00 95.06 71 SER A CA 1
ATOM 553 C C . SER A 1 71 ? -3.186 -3.640 -6.411 1.00 95.06 71 SER A C 1
ATOM 555 O O . SER A 1 71 ? -4.022 -3.429 -7.288 1.00 95.06 71 SER A O 1
ATOM 557 N N . TYR A 1 72 ? -2.069 -2.929 -6.286 1.00 90.62 72 TYR A N 1
ATOM 558 C CA . TYR A 1 72 ? -1.654 -1.925 -7.259 1.00 90.62 72 TYR A CA 1
ATOM 559 C C . TYR A 1 72 ? -0.423 -2.404 -8.024 1.00 90.62 72 TYR A C 1
ATOM 561 O O . TYR A 1 72 ? 0.421 -3.135 -7.505 1.00 90.62 72 TYR A O 1
ATOM 569 N N . SER A 1 73 ? -0.315 -1.972 -9.275 1.00 90.31 73 SER A N 1
ATOM 570 C CA . SER A 1 73 ? 0.878 -2.175 -10.091 1.00 90.31 73 SER A CA 1
ATOM 571 C C . SER A 1 73 ? 1.459 -0.821 -10.445 1.00 90.31 73 SER A C 1
ATOM 573 O O . SER A 1 73 ? 0.737 0.081 -10.866 1.00 90.31 73 SER A O 1
ATOM 575 N N . LEU A 1 74 ? 2.771 -0.680 -10.284 1.00 86.25 74 LEU A N 1
ATOM 576 C CA . LEU A 1 74 ? 3.492 0.419 -10.910 1.00 86.25 74 LEU A CA 1
ATOM 577 C C . LEU A 1 74 ? 3.580 0.171 -12.419 1.00 86.25 74 LEU A C 1
ATOM 579 O O . LEU A 1 74 ? 3.331 -0.946 -12.891 1.00 86.25 74 LEU A O 1
ATOM 583 N N . GLN A 1 75 ? 3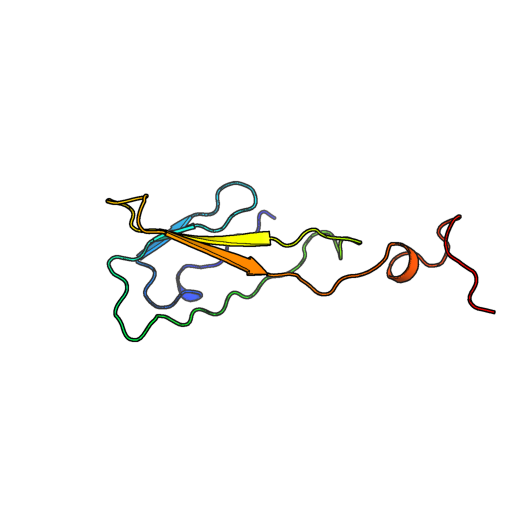.951 1.215 -13.162 1.00 86.19 75 GLN A N 1
ATOM 584 C CA . GLN A 1 75 ? 4.251 1.086 -14.582 1.00 86.19 75 GLN A CA 1
ATOM 585 C C . GLN A 1 75 ? 5.233 -0.071 -14.794 1.00 86.19 75 GLN A C 1
ATOM 587 O O . GLN A 1 75 ? 6.273 -0.154 -14.138 1.00 86.19 75 GLN A O 1
ATOM 592 N N . GLN A 1 76 ? 4.846 -0.995 -15.668 1.00 86.31 76 GLN A N 1
ATOM 593 C CA . GLN A 1 76 ? 5.621 -2.188 -15.958 1.00 86.31 76 GLN A CA 1
ATOM 594 C C . GLN A 1 76 ? 6.651 -1.866 -17.030 1.00 86.31 76 GLN A C 1
ATOM 596 O O . GLN A 1 76 ? 6.318 -1.291 -18.063 1.00 86.31 76 GLN A O 1
ATOM 601 N N . TYR A 1 77 ? 7.886 -2.276 -16.772 1.00 85.44 77 TYR A N 1
ATOM 602 C CA . TYR A 1 77 ? 8.988 -2.196 -17.717 1.00 85.44 77 TYR A CA 1
ATOM 603 C C . TYR A 1 77 ? 9.515 -3.605 -17.949 1.00 85.44 77 TYR A C 1
ATOM 605 O O . TYR A 1 77 ? 9.602 -4.412 -17.014 1.00 85.44 77 TYR A O 1
ATOM 613 N N . SER A 1 78 ? 9.858 -3.919 -19.189 1.00 86.44 78 SER A N 1
ATOM 614 C CA . SER A 1 78 ? 10.688 -5.074 -19.490 1.00 86.44 78 SER A CA 1
ATOM 615 C C . SER A 1 78 ? 12.145 -4.784 -19.111 1.00 86.44 78 SER A C 1
ATOM 617 O O . SER A 1 78 ? 12.517 -3.648 -18.825 1.00 86.44 78 SER A O 1
ATOM 619 N N . VAL A 1 79 ? 12.983 -5.824 -19.090 1.00 85.12 79 VAL A N 1
ATOM 620 C CA . VAL A 1 79 ? 14.432 -5.639 -18.894 1.00 85.12 79 VAL A CA 1
ATOM 621 C C . VAL A 1 79 ? 15.007 -4.801 -20.040 1.00 85.12 79 VAL A C 1
ATOM 623 O O . VAL A 1 79 ? 15.796 -3.902 -19.793 1.00 85.12 79 VAL A O 1
ATOM 626 N N . CYS A 1 80 ? 14.516 -5.010 -21.261 1.00 86.00 80 CYS A N 1
ATOM 627 C CA . CYS A 1 80 ? 14.980 -4.327 -22.467 1.00 86.00 80 CYS A CA 1
ATOM 628 C C . CYS A 1 80 ? 14.621 -2.843 -22.528 1.00 86.00 80 CYS A C 1
ATOM 630 O O . CYS A 1 80 ? 15.338 -2.073 -23.155 1.00 86.00 80 CYS A O 1
ATOM 632 N N . ASP A 1 81 ? 13.548 -2.425 -21.850 1.00 84.31 81 ASP A N 1
ATOM 633 C CA . ASP A 1 81 ? 13.211 -1.001 -21.734 1.00 84.31 81 ASP A CA 1
ATOM 634 C C . ASP A 1 81 ? 14.198 -0.254 -20.825 1.00 84.31 81 ASP A C 1
ATOM 636 O O . ASP A 1 81 ? 14.385 0.954 -20.965 1.00 84.31 81 ASP A O 1
ATOM 640 N N . LEU A 1 82 ? 14.799 -0.959 -19.860 1.00 84.19 82 LEU A N 1
ATOM 641 C CA . LEU A 1 82 ? 15.725 -0.384 -18.881 1.00 84.19 82 LEU A CA 1
ATOM 642 C C . LEU A 1 82 ? 17.191 -0.563 -19.292 1.00 84.19 82 LEU A C 1
ATOM 644 O O . LEU A 1 82 ? 18.016 0.294 -18.981 1.00 84.19 82 LEU A O 1
ATOM 648 N 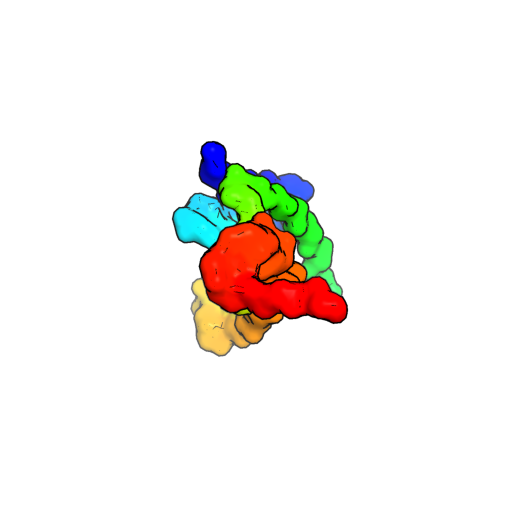N . GLU A 1 83 ? 17.504 -1.661 -19.977 1.00 84.88 83 GLU A N 1
ATOM 649 C CA . GLU A 1 83 ? 18.845 -2.039 -20.418 1.00 84.88 83 GLU A CA 1
ATOM 650 C C . GLU A 1 83 ? 18.785 -2.581 -21.861 1.00 84.88 83 GLU A C 1
ATOM 652 O O . GLU A 1 83 ? 18.730 -3.793 -22.076 1.00 84.88 83 GLU A O 1
ATOM 657 N N . PRO A 1 84 ? 18.757 -1.688 -22.871 1.00 80.12 84 PRO A N 1
ATOM 658 C CA . PRO A 1 84 ? 18.572 -2.073 -24.274 1.00 80.12 84 PRO A CA 1
ATOM 659 C C . PRO A 1 84 ? 19.691 -2.958 -24.837 1.00 80.12 84 PRO A C 1
ATOM 661 O O . PRO A 1 84 ? 19.446 -3.752 -25.740 1.00 80.12 84 PRO A O 1
ATOM 664 N N . ASP A 1 85 ? 20.901 -2.839 -24.283 1.00 79.31 85 ASP A N 1
ATOM 665 C CA . ASP A 1 85 ? 22.088 -3.598 -24.697 1.00 79.31 85 ASP A CA 1
ATOM 666 C C . ASP A 1 85 ? 22.195 -4.976 -24.011 1.00 79.31 85 ASP A C 1
ATOM 668 O O . ASP A 1 85 ? 23.188 -5.689 -24.179 1.00 79.31 85 ASP A O 1
ATOM 672 N N . TYR A 1 86 ? 21.194 -5.368 -23.214 1.00 79.12 86 TYR A N 1
ATOM 673 C CA . TYR A 1 86 ? 21.172 -6.676 -22.567 1.00 79.12 86 TYR A CA 1
ATOM 674 C C . TYR A 1 86 ? 21.052 -7.791 -23.621 1.00 79.12 86 TYR A C 1
ATOM 676 O O . TYR A 1 86 ? 20.194 -7.727 -24.501 1.00 79.12 86 TYR A O 1
ATOM 684 N N . MET A 1 87 ? 21.903 -8.823 -23.520 1.00 69.12 87 MET A N 1
ATOM 685 C CA . MET A 1 87 ? 22.191 -9.814 -24.582 1.00 69.12 87 MET A CA 1
ATOM 686 C C . MET A 1 87 ? 20.975 -10.523 -25.213 1.00 69.12 87 MET A C 1
ATOM 688 O O . MET A 1 87 ? 21.098 -11.032 -26.324 1.00 69.12 87 MET A O 1
ATOM 692 N N . ASP A 1 88 ? 19.821 -10.538 -24.544 1.00 76.06 88 ASP A N 1
ATOM 693 C CA . ASP A 1 88 ? 18.599 -11.228 -24.984 1.00 76.06 88 ASP A CA 1
ATOM 694 C C . ASP A 1 88 ? 17.471 -10.279 -25.427 1.00 76.06 88 ASP A C 1
ATOM 696 O O . ASP A 1 88 ? 16.313 -10.688 -25.569 1.00 76.06 88 ASP A O 1
ATOM 700 N N . CYS A 1 89 ? 17.770 -8.996 -25.622 1.00 80.12 89 CYS A N 1
ATOM 701 C CA . CYS A 1 89 ? 16.781 -8.036 -26.086 1.00 80.12 89 CYS A CA 1
ATOM 702 C C . CYS A 1 89 ? 16.608 -8.113 -27.606 1.00 80.12 89 CYS A C 1
ATOM 704 O O . CYS A 1 89 ? 17.596 -8.071 -28.340 1.00 80.12 89 CYS A O 1
ATOM 706 N N . PRO A 1 90 ? 15.367 -8.249 -28.118 1.00 72.62 90 PRO A N 1
ATOM 707 C CA . PRO A 1 90 ? 15.147 -8.304 -29.553 1.00 72.62 90 PRO A CA 1
ATOM 708 C C . PRO A 1 90 ? 15.595 -6.979 -30.174 1.00 72.62 90 PRO A C 1
ATOM 710 O O . PRO A 1 90 ? 15.075 -5.921 -29.819 1.00 72.62 90 PRO A O 1
ATOM 713 N N . TYR A 1 91 ? 16.550 -7.035 -31.107 1.00 61.41 91 TYR A N 1
ATOM 714 C CA . TYR A 1 91 ? 16.892 -5.884 -31.935 1.00 61.41 91 TYR A CA 1
ATOM 715 C C . TYR A 1 91 ? 15.631 -5.446 -32.679 1.00 61.41 91 TYR A C 1
ATOM 717 O O . TYR A 1 91 ? 15.077 -6.201 -33.480 1.00 61.41 91 TYR A O 1
ATOM 725 N N . VAL A 1 92 ? 15.155 -4.238 -32.387 1.00 57.31 92 VAL A N 1
ATOM 726 C CA . VAL A 1 92 ? 14.089 -3.614 -33.167 1.00 57.31 92 VAL A CA 1
ATOM 727 C C . VAL A 1 92 ? 14.720 -3.226 -34.509 1.00 57.31 92 VAL A C 1
ATOM 729 O O . VAL A 1 92 ? 15.511 -2.285 -34.557 1.00 57.31 92 VAL A O 1
ATOM 732 N N . LEU A 1 93 ? 14.465 -4.024 -35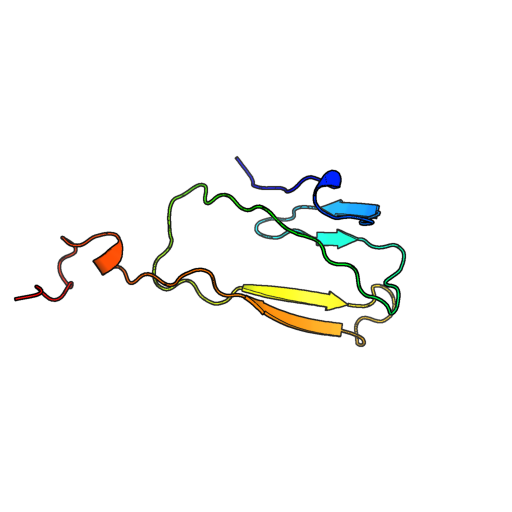.552 1.00 41.44 93 LEU A N 1
ATOM 733 C CA . LEU A 1 93 ? 14.834 -3.723 -36.944 1.00 41.44 93 LEU A CA 1
ATOM 734 C C . LEU A 1 93 ? 13.948 -2.616 -37.519 1.00 41.44 93 LEU A C 1
ATOM 736 O O . LEU A 1 93 ? 12.724 -2.650 -37.252 1.00 41.44 93 LEU A O 1
#

Mean predicted aligned error: 7.38 Å

Secondary structure (DSSP, 8-state):
------GGGSTT-SEEE--TT--EEE-S---TT----------SS-PPTTPPPEEEEEE-SS-TTSEEEEEE-PPP--HHHH-TTSTTS----

InterPro domains:
  IPR009048 Alpha-macroglobulin, receptor-binding [PF07677] (14-73)
  IPR009048 Alpha-macroglobulin, receptor-binding [SM01361] (5-72)
  IPR036595 Alpha-macroglobulin, receptor-binding domain superfamily [G3DSA:2.60.40.690] (5-92)
  IPR036595 Alpha-macroglobulin, receptor-binding domain superfamily [SSF49410] (13-78)

Foldseek 3Di:
DQDFDDPVQFPQFPDWDRDHPDIDTHHPDADPVGGDGDDDDDDPPDDDAPDDWDKDKDADPVHRVRIDIDTDDDDHDHPCNVPVPPPPHDPPD

Organism: NCBI:txid31220

Sequence (93 aa):
MKWCPKKSDFGDAARVECPEGQAVLYYSSLDSEGDCSVVKMKMSRGVVAKSKPTPVRVYDYYNPDDEYTTSYSLQQYSVCDLEPDYMDCPYVL

Radius of gyration: 18.0 Å; Cα contacts (8 Å, |Δi|>4): 105; chains: 1; bounding box: 41×26×54 Å